Protein AF-A0A7N2LJA8-F1 (afdb_monomer)

Radius of gyration: 17.3 Å; Cα contacts (8 Å, |Δi|>4): 31; chains: 1; bounding box: 45×36×33 Å

InterPro domains:
  IPR002930 Glycine cleavage system H-protein [PTHR11715] (3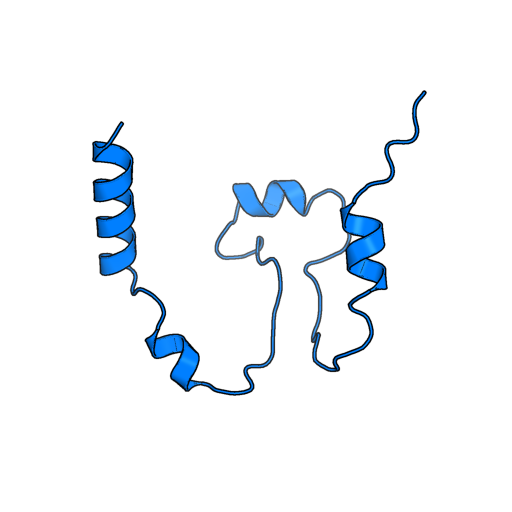0-76)
  IPR011053 Single hybrid motif [SSF51230] (34-71)
  IPR033753 Glycine cleavage system H-protein/Simiate [PF01597] (33-71)

Organism: Quercus lobata (NCBI:txid97700)

Secondary structure (DSSP, 8-state):
------HHHHHHHHTTTSS----BSPSSTTHHHHHHH-TTTT---B----S-GGGGGGSPPHHHHHHHHHHHHTT-

Mean predicted aligned 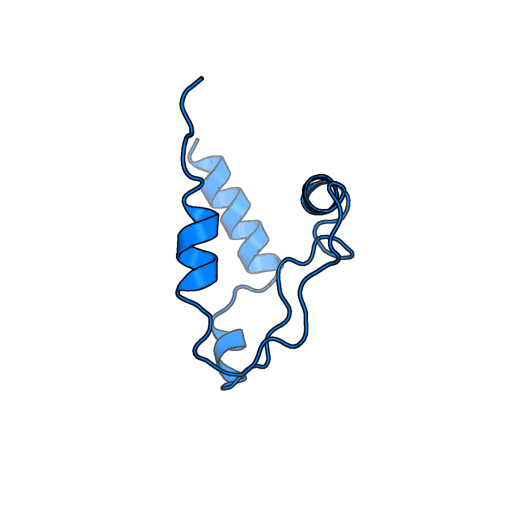error: 13.79 Å

Nearest PDB structures (foldseek):
  1onl-assembly3_C  TM=8.656E-01  e=1.239E-01  Thermus thermophilus

Structure (mmCIF, N/CA/C/O backbone):
data_AF-A0A7N2LJA8-F1
#
_entry.id   AF-A0A7N2LJA8-F1
#
loop_
_atom_site.group_PDB
_atom_site.id
_atom_site.type_symbol
_atom_site.label_atom_id
_atom_site.label_alt_id
_atom_site.label_comp_id
_atom_site.label_asym_id
_atom_site.label_entity_id
_atom_site.label_seq_id
_atom_site.pdbx_PDB_ins_code
_atom_site.Cartn_x
_atom_site.Cartn_y
_atom_site.Cartn_z
_atom_site.occupancy
_atom_site.B_iso_or_equiv
_atom_site.auth_seq_id
_atom_site.auth_comp_id
_atom_site.auth_asym_id
_atom_site.auth_atom_id
_atom_site.pdbx_PDB_model_num
ATOM 1 N N . MET A 1 1 ? 32.469 -26.564 -1.183 1.00 38.50 1 MET A N 1
ATOM 2 C CA . MET A 1 1 ? 31.295 -26.099 -1.944 1.00 38.50 1 MET A CA 1
ATOM 3 C C . MET A 1 1 ? 30.098 -26.718 -1.257 1.00 38.50 1 MET A C 1
ATOM 5 O O . MET A 1 1 ? 29.762 -27.857 -1.542 1.00 38.50 1 MET A O 1
ATOM 9 N N . GLU A 1 2 ? 29.595 -26.053 -0.222 1.00 40.72 2 GLU A N 1
ATOM 10 C CA . GLU A 1 2 ? 28.427 -26.543 0.508 1.00 40.72 2 GLU A CA 1
ATOM 11 C C . GLU A 1 2 ? 27.181 -26.152 -0.271 1.00 40.72 2 GLU A C 1
ATOM 13 O O . GLU A 1 2 ? 26.971 -24.985 -0.604 1.00 40.72 2 GLU A O 1
ATOM 18 N N . ILE A 1 3 ? 26.390 -27.163 -0.606 1.00 49.53 3 ILE A N 1
ATOM 19 C CA . ILE A 1 3 ? 25.040 -26.996 -1.116 1.00 49.53 3 ILE A CA 1
ATOM 20 C C . ILE A 1 3 ? 24.224 -26.514 0.082 1.00 49.53 3 ILE A C 1
ATOM 22 O O . ILE A 1 3 ? 23.790 -27.320 0.900 1.00 49.53 3 ILE A O 1
ATOM 26 N N . VAL A 1 4 ? 24.057 -25.200 0.220 1.00 50.53 4 VAL A N 1
ATOM 27 C CA . VAL A 1 4 ? 23.031 -24.661 1.111 1.00 50.53 4 VAL A CA 1
ATOM 28 C C . VAL A 1 4 ? 21.724 -24.792 0.350 1.00 50.53 4 VAL A C 1
ATOM 30 O O . VAL A 1 4 ? 21.432 -24.029 -0.571 1.00 50.53 4 VAL A O 1
ATOM 33 N N . THR A 1 5 ? 20.983 -25.843 0.677 1.00 56.47 5 THR A N 1
ATOM 34 C CA . THR A 1 5 ? 19.613 -26.051 0.225 1.00 56.47 5 THR A CA 1
ATOM 35 C C . THR A 1 5 ? 18.805 -24.808 0.567 1.00 56.47 5 THR A C 1
ATOM 37 O O . THR A 1 5 ? 18.678 -24.435 1.731 1.00 56.47 5 THR A O 1
ATOM 40 N N . ASN A 1 6 ? 18.334 -24.129 -0.476 1.00 54.62 6 ASN A N 1
ATOM 41 C CA . ASN A 1 6 ? 17.574 -22.898 -0.371 1.00 54.62 6 ASN A CA 1
ATOM 42 C C . ASN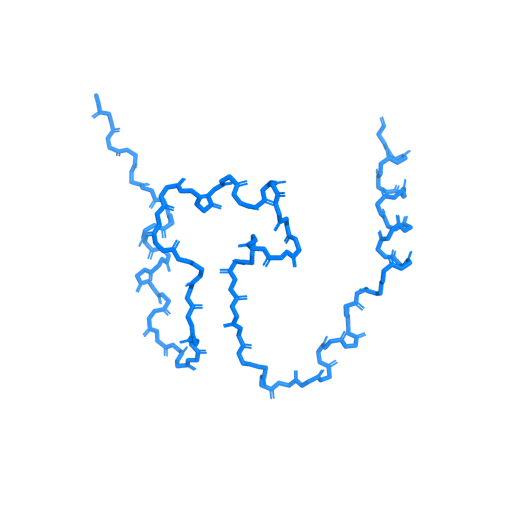 A 1 6 ? 16.221 -23.203 0.315 1.00 54.62 6 ASN A C 1
ATOM 44 O O . ASN A 1 6 ? 15.410 -23.910 -0.289 1.00 54.62 6 ASN A O 1
ATOM 48 N N . PRO A 1 7 ? 15.950 -22.674 1.526 1.00 53.41 7 PRO A N 1
ATOM 49 C CA . PRO A 1 7 ? 14.720 -22.951 2.283 1.00 53.41 7 PRO A CA 1
ATOM 50 C C . PRO A 1 7 ? 13.437 -22.593 1.521 1.00 53.41 7 PRO A C 1
ATOM 52 O O . PRO A 1 7 ? 12.362 -23.118 1.794 1.00 53.41 7 PRO A O 1
ATOM 55 N N . TRP A 1 8 ? 13.557 -21.718 0.523 1.00 51.59 8 TRP A N 1
ATOM 56 C CA . TRP A 1 8 ? 12.453 -21.278 -0.318 1.00 51.59 8 TRP A CA 1
ATOM 57 C C . TRP A 1 8 ? 12.015 -22.326 -1.351 1.00 51.59 8 TRP A C 1
ATOM 59 O O . TRP A 1 8 ? 10.871 -22.295 -1.797 1.00 51.59 8 TRP A O 1
ATOM 69 N N . VAL A 1 9 ? 12.881 -23.280 -1.715 1.00 57.72 9 VAL A N 1
ATOM 70 C CA . VAL A 1 9 ? 12.548 -24.346 -2.681 1.00 57.72 9 VAL A CA 1
ATOM 71 C C . VAL A 1 9 ? 11.650 -25.409 -2.043 1.00 57.72 9 VAL A C 1
ATOM 73 O O . VAL A 1 9 ? 10.772 -25.951 -2.708 1.00 57.72 9 VAL A O 1
ATOM 76 N N . GLU A 1 10 ? 11.821 -25.667 -0.747 1.00 51.88 10 GLU A N 1
ATOM 77 C CA . GLU A 1 10 ? 11.046 -26.668 -0.005 1.00 51.88 10 GLU A CA 1
ATOM 78 C C . GLU A 1 10 ? 9.646 -26.134 0.357 1.00 51.88 10 GLU A C 1
ATOM 80 O O . GLU A 1 10 ? 8.642 -26.802 0.109 1.00 51.88 10 GLU A O 1
ATOM 85 N N . LEU A 1 11 ? 9.554 -24.858 0.755 1.00 50.66 11 LEU A N 1
ATOM 86 C CA . LEU A 1 11 ? 8.284 -24.147 0.974 1.00 50.66 11 LEU A CA 1
ATOM 87 C C . LEU A 1 11 ? 7.448 -23.981 -0.309 1.00 50.66 11 LEU A C 1
ATOM 89 O O . LEU A 1 11 ? 6.217 -24.009 -0.263 1.00 50.66 11 LEU A O 1
ATOM 93 N N . ALA A 1 12 ? 8.097 -23.843 -1.471 1.00 53.75 12 ALA A N 1
ATOM 94 C CA . ALA A 1 12 ? 7.407 -23.787 -2.760 1.00 53.75 12 ALA A CA 1
ATOM 95 C C . ALA A 1 12 ? 6.779 -25.139 -3.164 1.00 53.75 12 ALA A C 1
ATOM 97 O O . ALA A 1 12 ? 5.759 -25.158 -3.858 1.00 53.75 12 ALA A O 1
ATOM 98 N N . LEU A 1 13 ? 7.358 -26.260 -2.713 1.00 50.06 13 LEU A N 1
ATOM 99 C CA . LEU A 1 13 ? 6.857 -27.620 -2.943 1.00 50.06 13 LEU A CA 1
ATOM 100 C C . LEU A 1 13 ? 5.679 -27.973 -2.021 1.00 50.06 13 LEU A C 1
ATOM 102 O O . LEU A 1 13 ? 4.749 -28.651 -2.457 1.00 50.06 13 LEU A O 1
ATOM 106 N N . GLU A 1 14 ? 5.663 -27.459 -0.790 1.00 50.94 14 GLU A N 1
ATOM 107 C CA . GLU A 1 14 ? 4.574 -27.697 0.171 1.00 50.94 14 GLU A CA 1
ATOM 108 C C . GLU A 1 14 ? 3.287 -26.909 -0.145 1.00 50.94 14 GLU A C 1
ATOM 110 O O . GLU A 1 14 ? 2.197 -27.315 0.259 1.00 50.94 14 GLU A O 1
ATOM 115 N N . ASN A 1 15 ? 3.361 -25.832 -0.937 1.00 50.97 15 ASN A N 1
ATOM 116 C CA . ASN A 1 15 ? 2.223 -24.938 -1.197 1.00 50.97 15 ASN A CA 1
ATOM 117 C C . ASN A 1 15 ? 1.368 -25.300 -2.440 1.00 50.97 15 ASN A C 1
ATOM 119 O O . ASN A 1 15 ? 0.571 -24.494 -2.919 1.00 50.97 15 ASN A O 1
ATOM 123 N N . GLN A 1 16 ? 1.497 -26.516 -2.987 1.00 52.84 16 GLN A N 1
ATOM 124 C CA . GLN A 1 16 ? 0.778 -26.952 -4.201 1.00 52.84 16 GLN A CA 1
ATOM 125 C C . GLN A 1 16 ? -0.663 -27.467 -3.969 1.00 52.84 16 GLN A C 1
ATOM 127 O O . GLN A 1 16 ? -1.233 -28.094 -4.861 1.00 52.84 16 GLN A O 1
ATOM 132 N N . LEU A 1 17 ? -1.298 -27.219 -2.812 1.00 48.19 17 LEU A N 1
ATOM 133 C CA . LEU A 1 17 ? -2.605 -27.829 -2.487 1.00 48.19 17 LEU A CA 1
ATOM 134 C C . LEU A 1 17 ? -3.822 -26.899 -2.324 1.00 48.19 17 LEU A C 1
ATOM 136 O O . LEU A 1 17 ? -4.926 -27.415 -2.157 1.00 48.19 17 LEU A O 1
ATOM 140 N N . ALA A 1 18 ? -3.722 -25.576 -2.478 1.00 47.47 18 ALA A N 1
ATOM 141 C CA . ALA A 1 18 ? -4.905 -24.703 -2.410 1.00 47.47 18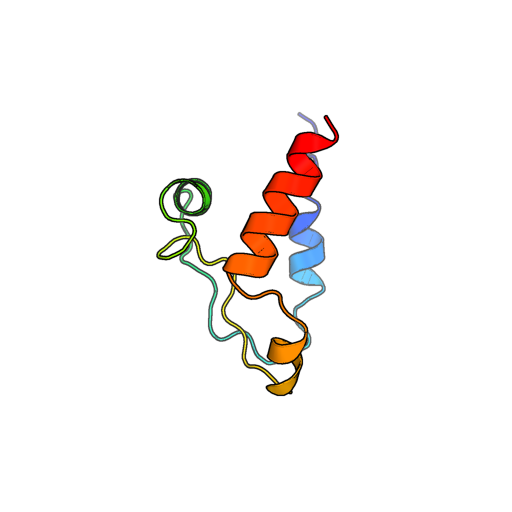 ALA A CA 1
ATOM 142 C C . ALA A 1 18 ? -5.056 -23.817 -3.659 1.00 47.47 18 ALA A C 1
ATOM 144 O O . ALA A 1 18 ? -4.478 -22.746 -3.794 1.00 47.47 18 ALA A O 1
ATOM 145 N N . ARG A 1 19 ? -5.853 -24.337 -4.593 1.00 53.59 19 ARG A N 1
ATOM 146 C CA . ARG A 1 19 ? -6.405 -23.728 -5.815 1.00 53.59 19 ARG A CA 1
ATOM 147 C C . ARG A 1 19 ? -6.616 -22.200 -5.699 1.00 53.59 19 ARG A C 1
ATOM 149 O O . ARG A 1 19 ? -7.481 -21.781 -4.939 1.00 53.59 19 ARG A O 1
ATOM 156 N N . GLY A 1 20 ? -5.901 -21.398 -6.503 1.00 50.94 20 GLY A N 1
ATOM 157 C CA . GLY A 1 20 ? -6.183 -19.954 -6.645 1.00 50.94 20 GLY A CA 1
ATOM 158 C C . GLY A 1 20 ? -5.077 -19.038 -7.198 1.00 50.94 20 GLY A C 1
ATOM 159 O O . GLY A 1 20 ? -5.310 -17.840 -7.337 1.00 50.94 20 GLY A O 1
ATOM 160 N N . LEU A 1 21 ? -3.878 -19.535 -7.523 1.00 50.31 21 LEU A N 1
ATOM 161 C CA . LEU A 1 21 ? -2.810 -18.693 -8.084 1.00 50.31 21 LEU A CA 1
ATOM 162 C C . LEU A 1 21 ? -3.095 -18.345 -9.556 1.00 50.31 21 LEU A C 1
ATOM 164 O O . LEU A 1 21 ? -3.004 -19.203 -10.431 1.00 50.31 21 LEU A O 1
ATOM 168 N N . GLN A 1 22 ? -3.427 -17.079 -9.830 1.00 53.78 22 GLN A N 1
ATOM 169 C CA . GLN A 1 22 ? -3.687 -16.577 -11.190 1.00 53.78 22 GLN A CA 1
ATOM 170 C C . GLN A 1 22 ? -2.403 -16.163 -11.949 1.00 53.78 22 GLN A C 1
ATOM 172 O O . GLN A 1 22 ? -2.479 -15.792 -13.118 1.00 53.78 22 GLN A O 1
ATOM 177 N N . GLY A 1 23 ? -1.222 -16.256 -11.321 1.00 52.06 23 GLY A N 1
ATOM 178 C CA . GLY A 1 23 ? 0.089 -16.057 -11.955 1.00 52.06 23 GLY A CA 1
ATOM 179 C C . GLY A 1 23 ? 1.137 -15.457 -11.009 1.00 52.06 23 GLY A C 1
ATOM 180 O O . GLY A 1 23 ? 0.795 -14.718 -10.088 1.00 52.06 23 GLY A O 1
ATOM 181 N N . THR A 1 24 ? 2.414 -15.770 -11.238 1.00 50.78 24 THR A N 1
ATOM 182 C CA . THR A 1 24 ? 3.578 -15.116 -10.611 1.00 50.78 24 THR A CA 1
ATOM 183 C C . THR A 1 24 ? 4.171 -14.087 -11.577 1.00 50.78 24 THR A C 1
ATOM 185 O O . THR A 1 24 ? 4.132 -14.301 -12.792 1.00 50.78 24 THR A O 1
ATOM 188 N N . GLY A 1 25 ? 4.722 -12.982 -11.064 1.00 50.75 25 GLY A N 1
ATOM 189 C CA . GLY A 1 25 ? 5.494 -12.027 -11.868 1.00 50.75 25 GLY A CA 1
ATOM 190 C C . GLY A 1 25 ? 6.658 -12.737 -12.568 1.00 50.75 25 GLY A C 1
ATOM 191 O O . GLY A 1 25 ? 7.224 -13.683 -12.027 1.00 50.75 25 GLY A O 1
ATOM 192 N N . ALA A 1 26 ? 6.927 -12.352 -13.814 1.00 48.53 26 ALA A N 1
ATOM 193 C CA . ALA A 1 26 ? 7.651 -13.127 -14.820 1.00 48.53 26 ALA A CA 1
ATOM 194 C C . ALA A 1 26 ? 9.013 -13.719 -14.396 1.00 48.53 26 ALA A C 1
ATOM 196 O O . ALA A 1 26 ? 9.853 -13.068 -13.801 1.00 48.53 26 ALA A O 1
ATOM 197 N N . HIS A 1 27 ? 9.242 -14.955 -14.835 1.00 51.62 27 HIS A N 1
ATOM 198 C CA . HIS A 1 27 ? 10.470 -15.746 -14.763 1.00 51.62 27 HIS A CA 1
ATOM 199 C C . HIS A 1 27 ? 11.662 -15.092 -15.507 1.00 51.62 27 HIS A C 1
ATOM 201 O O . HIS A 1 27 ? 11.791 -15.255 -16.718 1.00 51.62 27 HIS A O 1
ATOM 207 N N . SER A 1 28 ? 12.529 -14.357 -14.804 1.00 43.91 28 SER A N 1
ATOM 208 C CA . SER A 1 28 ? 13.893 -13.969 -15.224 1.00 43.91 28 SER A CA 1
ATOM 209 C C . SER A 1 28 ? 14.609 -13.330 -14.031 1.00 43.91 28 SER A C 1
ATOM 211 O O . SER A 1 28 ? 13.960 -12.685 -13.218 1.00 43.91 28 SER A O 1
ATOM 213 N N . SER A 1 29 ? 15.934 -13.442 -13.940 1.00 48.88 29 SER A N 1
ATOM 214 C CA . SER A 1 29 ? 16.813 -12.823 -12.924 1.00 48.88 29 SER A CA 1
ATOM 215 C C . SER A 1 29 ? 16.632 -11.308 -12.694 1.00 48.88 29 SER A C 1
ATOM 217 O O . SER A 1 29 ? 17.239 -10.745 -11.788 1.00 48.88 29 SER A O 1
ATOM 219 N N . ASP A 1 30 ? 15.810 -10.644 -13.504 1.00 52.69 30 ASP A N 1
ATOM 220 C CA . ASP A 1 30 ? 15.447 -9.232 -13.393 1.00 52.69 30 ASP A CA 1
ATOM 221 C C . ASP A 1 30 ? 14.387 -8.952 -12.30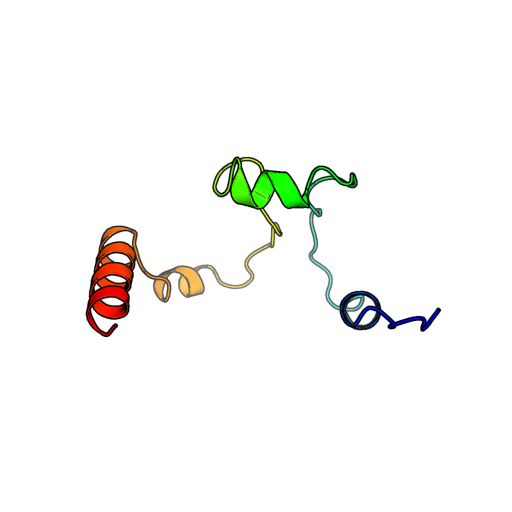7 1.00 52.69 30 ASP A C 1
ATOM 223 O O . ASP A 1 30 ? 14.254 -7.808 -11.867 1.00 52.69 30 ASP A O 1
ATOM 227 N N . THR A 1 31 ? 13.658 -9.971 -11.825 1.00 57.59 31 THR A N 1
ATOM 228 C CA . THR A 1 31 ? 12.599 -9.806 -10.807 1.00 57.59 31 THR A CA 1
ATOM 229 C C . THR A 1 31 ? 13.106 -9.233 -9.491 1.00 57.59 31 THR A C 1
ATOM 231 O O . THR A 1 31 ? 12.428 -8.399 -8.891 1.00 57.59 31 THR A O 1
ATOM 234 N N . ASP A 1 32 ? 14.309 -9.622 -9.063 1.00 64.62 32 ASP A N 1
ATOM 235 C CA . ASP A 1 32 ? 14.884 -9.174 -7.788 1.00 64.62 32 ASP A CA 1
ATOM 236 C C . ASP A 1 32 ? 15.184 -7.667 -7.811 1.00 64.62 32 ASP A C 1
ATOM 238 O O . ASP A 1 32 ? 15.017 -6.965 -6.813 1.00 64.62 32 ASP A O 1
ATOM 242 N N . LEU A 1 33 ? 15.577 -7.141 -8.975 1.00 78.00 33 LEU A N 1
ATOM 243 C CA . LEU A 1 33 ? 15.823 -5.712 -9.166 1.00 78.00 33 LEU A CA 1
ATOM 244 C C . LEU A 1 33 ? 14.519 -4.918 -9.268 1.00 78.00 33 LEU A C 1
ATOM 246 O O . LEU A 1 33 ? 14.467 -3.767 -8.833 1.00 78.00 33 LEU A O 1
ATOM 250 N N . MET A 1 34 ? 13.464 -5.517 -9.822 1.00 82.06 34 MET A N 1
ATOM 251 C CA . MET A 1 34 ? 12.184 -4.842 -10.051 1.00 82.06 34 MET A CA 1
ATOM 252 C C . MET A 1 34 ? 11.465 -4.477 -8.752 1.00 82.06 34 MET A C 1
ATOM 254 O O . MET A 1 34 ? 10.818 -3.433 -8.714 1.00 82.06 34 MET A O 1
ATOM 258 N N . ILE A 1 35 ? 11.638 -5.258 -7.680 1.00 87.50 35 ILE A N 1
ATOM 259 C CA . ILE A 1 35 ? 11.105 -4.926 -6.347 1.00 87.50 35 ILE A CA 1
ATOM 260 C C . ILE A 1 35 ? 11.660 -3.578 -5.868 1.00 87.50 35 ILE A C 1
ATOM 262 O O . ILE A 1 35 ? 10.911 -2.737 -5.382 1.00 87.50 35 ILE A O 1
ATOM 266 N N . ASN A 1 36 ? 12.958 -3.335 -6.070 1.00 87.62 36 ASN A N 1
ATOM 267 C CA . ASN A 1 36 ? 13.597 -2.083 -5.664 1.00 87.62 36 ASN A CA 1
ATOM 268 C C . ASN A 1 36 ? 13.348 -0.945 -6.665 1.00 87.62 36 ASN A C 1
ATOM 270 O O . ASN A 1 36 ? 13.147 0.200 -6.270 1.00 87.62 36 ASN A O 1
ATOM 274 N N . ALA A 1 37 ? 13.375 -1.242 -7.967 1.00 91.19 37 ALA A N 1
ATOM 275 C CA . ALA A 1 37 ? 13.264 -0.233 -9.020 1.00 91.19 37 ALA A CA 1
ATOM 276 C C . ALA A 1 37 ? 11.822 0.239 -9.265 1.00 91.19 37 ALA A C 1
ATOM 278 O O . ALA A 1 37 ? 11.607 1.349 -9.749 1.00 91.19 37 ALA A O 1
ATOM 279 N N . SER A 1 38 ? 10.829 -0.607 -8.988 1.00 90.38 38 SER A N 1
ATOM 280 C CA . SER A 1 38 ? 9.427 -0.367 -9.331 1.00 90.38 38 SER A CA 1
ATOM 281 C C . SER A 1 38 ? 8.473 -1.057 -8.337 1.00 90.38 38 SER A C 1
ATOM 283 O O . SER A 1 38 ? 7.635 -1.861 -8.751 1.00 90.38 38 SER A O 1
ATOM 285 N N . PRO A 1 39 ? 8.572 -0.744 -7.028 1.00 89.69 39 PRO A N 1
ATOM 286 C CA . PRO A 1 39 ? 7.900 -1.489 -5.954 1.00 89.69 39 PRO A CA 1
ATOM 287 C C . PRO A 1 39 ? 6.374 -1.546 -6.087 1.00 89.69 39 PRO A C 1
ATOM 289 O O . PRO A 1 39 ? 5.757 -2.516 -5.658 1.00 89.69 39 PRO A O 1
ATOM 292 N N . TYR A 1 40 ? 5.765 -0.523 -6.691 1.00 89.50 40 TYR A N 1
ATOM 293 C CA . TYR A 1 40 ? 4.308 -0.398 -6.792 1.00 89.50 40 TYR A CA 1
ATOM 294 C C . TYR A 1 40 ? 3.732 -0.771 -8.163 1.00 89.50 40 TYR A C 1
ATOM 296 O O . TYR A 1 40 ? 2.520 -0.917 -8.275 1.00 89.50 40 TYR A O 1
ATOM 304 N N . GLU A 1 41 ? 4.573 -0.942 -9.190 1.00 89.38 41 GLU A N 1
ATOM 305 C CA . GLU A 1 41 ? 4.112 -1.214 -10.559 1.00 89.38 41 GLU A CA 1
ATOM 306 C C . GLU A 1 41 ? 4.535 -2.618 -10.998 1.00 89.38 41 GLU A C 1
ATOM 308 O O . GLU A 1 41 ? 3.750 -3.563 -10.957 1.00 89.38 41 GLU A O 1
ATOM 313 N N . ASN A 1 42 ? 5.801 -2.785 -11.393 1.00 86.38 42 ASN A N 1
ATOM 314 C CA . ASN A 1 42 ? 6.286 -4.046 -11.951 1.00 86.38 42 ASN A CA 1
ATOM 315 C C . ASN A 1 42 ? 6.849 -5.004 -10.888 1.00 86.38 42 ASN A C 1
ATOM 317 O O . ASN A 1 42 ? 7.040 -6.181 -11.177 1.00 86.38 42 ASN A O 1
ATOM 321 N N . GLY A 1 43 ? 7.111 -4.516 -9.675 1.00 87.56 43 GLY A N 1
ATOM 322 C CA . GLY A 1 43 ? 7.656 -5.277 -8.548 1.00 87.56 43 GLY A CA 1
ATOM 323 C C . GLY A 1 43 ? 6.615 -6.034 -7.715 1.00 87.56 43 GLY A C 1
ATOM 324 O O . GLY A 1 43 ? 6.874 -6.316 -6.548 1.00 87.56 43 GLY A O 1
ATOM 325 N N . TRP A 1 44 ? 5.433 -6.342 -8.262 1.00 87.25 44 TRP A N 1
ATOM 326 C CA . TRP A 1 44 ? 4.410 -7.096 -7.533 1.00 87.25 44 TRP A CA 1
ATOM 327 C C . TRP A 1 44 ? 4.854 -8.545 -7.299 1.00 87.25 44 TRP A C 1
ATOM 329 O O . TRP A 1 44 ? 5.346 -9.224 -8.198 1.00 87.25 44 TRP A O 1
ATOM 339 N N . ILE A 1 45 ? 4.656 -9.031 -6.074 1.00 85.44 45 ILE A N 1
ATOM 340 C CA . ILE A 1 45 ? 5.124 -10.361 -5.661 1.00 85.44 45 ILE A CA 1
ATOM 341 C C . ILE A 1 45 ? 4.110 -11.440 -6.065 1.00 85.44 45 ILE A C 1
ATOM 343 O O . ILE A 1 45 ? 4.465 -12.468 -6.639 1.00 85.44 45 ILE A O 1
ATOM 347 N N . ILE A 1 46 ? 2.827 -11.207 -5.779 1.00 87.56 46 ILE A N 1
ATOM 348 C CA . ILE A 1 46 ? 1.747 -12.158 -6.048 1.00 87.56 46 ILE A CA 1
ATOM 349 C C . ILE A 1 46 ? 0.433 -11.431 -6.334 1.00 87.56 46 ILE A C 1
ATOM 351 O O . ILE A 1 46 ? 0.158 -10.369 -5.777 1.00 87.56 46 ILE A O 1
ATOM 355 N N . LYS A 1 47 ? -0.405 -12.042 -7.174 1.00 86.50 47 LYS A N 1
ATOM 356 C CA . LYS A 1 47 ? -1.805 -11.666 -7.355 1.00 86.50 47 LYS A CA 1
ATOM 357 C C . LYS A 1 47 ? -2.697 -12.801 -6.866 1.00 86.50 47 LYS A C 1
ATOM 359 O O . LYS A 1 47 ? -2.598 -13.924 -7.358 1.00 86.50 47 LYS A O 1
ATOM 364 N N . VAL A 1 48 ? -3.560 -12.495 -5.903 1.00 88.88 48 VAL A N 1
ATOM 365 C CA . VAL A 1 48 ? -4.455 -13.467 -5.262 1.00 88.88 48 VAL A CA 1
ATOM 366 C C . VAL A 1 48 ? -5.916 -13.103 -5.489 1.00 88.88 48 VAL A C 1
ATOM 368 O O . VAL A 1 48 ? -6.264 -11.933 -5.651 1.00 88.88 48 VAL A O 1
ATOM 371 N N . GLU A 1 49 ? -6.773 -14.117 -5.498 1.00 93.94 49 GLU A N 1
ATOM 372 C CA . GLU A 1 49 ? -8.220 -13.939 -5.453 1.00 93.94 49 GLU A CA 1
ATOM 373 C C . GLU A 1 49 ? -8.674 -13.867 -3.994 1.00 93.94 49 GLU A C 1
ATOM 375 O O . GLU A 1 49 ? -8.376 -14.759 -3.201 1.00 93.94 49 GLU A O 1
ATOM 380 N N . MET A 1 50 ? -9.376 -12.794 -3.628 1.00 91.81 50 MET A N 1
ATOM 381 C CA . MET A 1 50 ? -9.864 -12.618 -2.263 1.00 91.81 50 MET A CA 1
ATOM 382 C C . MET A 1 50 ? -11.122 -13.448 -2.021 1.00 91.81 50 MET A C 1
ATOM 384 O O . MET A 1 50 ? -12.128 -13.265 -2.707 1.00 91.81 50 MET A O 1
ATOM 388 N N . SER A 1 51 ? -11.085 -14.303 -1.000 1.00 93.94 51 SER A N 1
ATOM 389 C CA . SER A 1 51 ? -12.257 -15.043 -0.523 1.00 93.94 51 SER A CA 1
ATOM 390 C C . SER A 1 51 ? -13.216 -14.184 0.305 1.00 93.94 51 SER A C 1
ATOM 392 O O . SER A 1 51 ? -14.419 -14.427 0.280 1.00 93.94 51 SER A O 1
ATOM 394 N N . ASP A 1 52 ? -12.698 -13.179 1.015 1.00 95.81 52 ASP A N 1
ATOM 395 C CA . ASP A 1 52 ? -13.465 -12.210 1.802 1.00 95.81 52 ASP A CA 1
ATOM 396 C C . ASP A 1 52 ? -12.923 -10.801 1.534 1.00 95.81 52 ASP A C 1
ATOM 398 O O . ASP A 1 52 ? -11.741 -10.537 1.732 1.00 95.81 52 ASP A O 1
ATOM 402 N N . LYS A 1 53 ? -13.781 -9.895 1.057 1.00 93.75 53 LYS A N 1
ATOM 403 C CA . LYS A 1 53 ? -13.387 -8.520 0.723 1.00 93.75 53 LYS A CA 1
ATOM 404 C C . LYS A 1 53 ? -13.247 -7.637 1.958 1.00 93.75 53 LYS A C 1
ATOM 406 O O . LYS A 1 53 ? -12.510 -6.661 1.898 1.00 93.75 53 LYS A O 1
ATOM 411 N N . ASP A 1 54 ? -13.904 -7.972 3.065 1.00 96.25 54 ASP A N 1
ATOM 412 C CA . ASP A 1 54 ? -13.900 -7.128 4.260 1.00 96.25 54 ASP A CA 1
ATOM 413 C C . ASP A 1 54 ? -12.560 -7.179 5.009 1.00 96.25 54 ASP A C 1
ATOM 415 O O . ASP A 1 54 ? -12.274 -6.305 5.831 1.00 96.25 54 ASP A O 1
ATOM 419 N N . GLU A 1 55 ? -11.684 -8.140 4.693 1.00 93.75 55 GLU A N 1
ATOM 420 C CA . GLU A 1 55 ? -10.321 -8.187 5.229 1.00 93.75 55 GLU A CA 1
ATOM 421 C C . GLU A 1 55 ? -9.500 -6.939 4.879 1.00 93.75 55 GLU A C 1
ATOM 423 O O . GLU A 1 55 ? -8.649 -6.540 5.678 1.00 93.75 55 GLU A O 1
ATOM 428 N N . THR A 1 56 ? -9.796 -6.248 3.768 1.00 93.38 56 THR A N 1
ATOM 429 C CA . THR A 1 56 ? -9.108 -4.994 3.418 1.00 93.38 56 THR A CA 1
ATOM 430 C C . THR A 1 56 ? -9.354 -3.883 4.433 1.00 93.38 56 THR A C 1
ATOM 432 O O . THR A 1 56 ? -8.507 -3.009 4.584 1.00 93.38 56 THR A O 1
ATOM 435 N N . ASN A 1 57 ? -10.467 -3.922 5.177 1.00 95.31 57 ASN A N 1
ATOM 436 C CA . ASN A 1 57 ? -10.781 -2.925 6.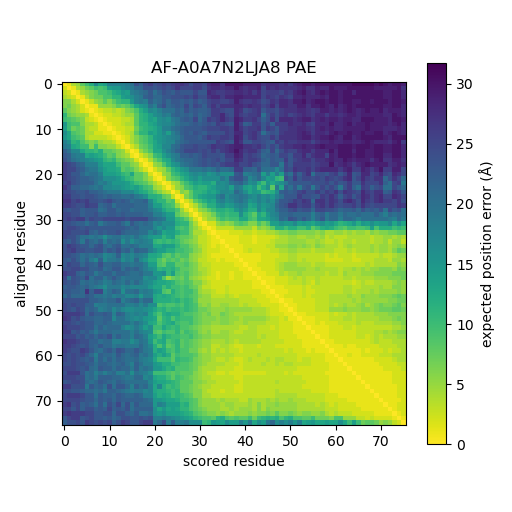207 1.00 95.31 57 ASN A CA 1
ATOM 437 C C . ASN A 1 57 ? -9.829 -2.996 7.413 1.00 95.31 57 ASN A C 1
ATOM 439 O O . ASN A 1 57 ? -9.785 -2.068 8.217 1.00 95.31 57 ASN A O 1
ATOM 443 N N . LYS A 1 58 ? -9.086 -4.100 7.562 1.00 95.25 58 LYS A N 1
ATOM 444 C CA . LYS A 1 58 ? -8.078 -4.282 8.618 1.00 95.25 58 LYS A CA 1
ATOM 445 C C . LYS A 1 58 ? -6.708 -3.720 8.220 1.00 95.25 58 LYS A C 1
ATOM 447 O O . LYS A 1 58 ? -5.814 -3.676 9.062 1.00 95.25 58 LYS A O 1
ATOM 452 N N . LEU A 1 59 ? -6.527 -3.337 6.956 1.00 95.56 59 LEU A N 1
ATOM 453 C CA . LEU A 1 59 ? -5.278 -2.778 6.447 1.00 95.56 59 LEU A CA 1
ATOM 454 C C . LEU A 1 59 ? -5.204 -1.275 6.731 1.00 95.56 59 LEU A C 1
ATOM 456 O O . LEU A 1 59 ? -6.221 -0.593 6.851 1.00 95.56 59 LEU A O 1
ATOM 460 N N . MET A 1 60 ? -3.983 -0.755 6.830 1.00 96.94 60 MET A N 1
ATOM 461 C CA . MET A 1 60 ? -3.755 0.677 7.008 1.00 96.94 60 MET A CA 1
ATOM 462 C C . MET A 1 60 ? -3.954 1.423 5.688 1.00 96.94 60 MET A C 1
ATOM 464 O O . MET A 1 60 ? -3.469 0.992 4.641 1.00 96.94 60 MET A O 1
ATOM 468 N N . GLY A 1 61 ? -4.625 2.573 5.747 1.00 96.69 61 GLY A N 1
ATOM 469 C CA . GLY A 1 61 ? -4.594 3.545 4.657 1.00 96.69 61 GLY A CA 1
ATOM 470 C C . GLY A 1 61 ? -3.225 4.225 4.540 1.00 96.69 61 GLY A C 1
ATOM 471 O O . GLY A 1 61 ? -2.405 4.149 5.455 1.00 96.69 61 GLY A O 1
ATOM 472 N N . SER A 1 62 ? -3.003 4.940 3.433 1.00 96.19 62 SER A N 1
ATOM 473 C CA . SER A 1 62 ? -1.729 5.622 3.146 1.00 96.19 62 SER A CA 1
ATOM 474 C C . SER A 1 62 ? -1.262 6.512 4.304 1.00 96.19 62 SER A C 1
ATOM 476 O O . SER A 1 62 ? -0.158 6.329 4.803 1.00 96.19 62 SER A O 1
ATOM 478 N N . ASP A 1 63 ? -2.121 7.414 4.790 1.00 97.00 63 ASP A N 1
ATOM 479 C CA . ASP A 1 63 ? -1.764 8.366 5.854 1.00 97.00 63 ASP A CA 1
ATOM 480 C C . ASP A 1 63 ? -1.444 7.668 7.184 1.00 97.00 63 ASP A C 1
ATOM 482 O O . ASP A 1 63 ? -0.546 8.073 7.921 1.00 97.00 63 ASP A O 1
ATOM 486 N N . GLN A 1 64 ? -2.175 6.590 7.490 1.00 97.44 64 GLN A N 1
ATOM 487 C CA . GLN A 1 64 ? -1.953 5.798 8.699 1.00 97.44 64 GLN A CA 1
ATOM 488 C C . GLN A 1 64 ? -0.606 5.076 8.637 1.00 97.44 64 GLN A C 1
ATOM 490 O O . GLN A 1 64 ? 0.110 5.042 9.636 1.00 97.44 64 GLN A O 1
ATOM 495 N N . TYR A 1 65 ? -0.254 4.536 7.468 1.00 97.25 65 TYR A N 1
ATOM 496 C CA . TYR A 1 65 ? 1.015 3.852 7.260 1.00 97.25 65 TYR A CA 1
ATOM 497 C C . 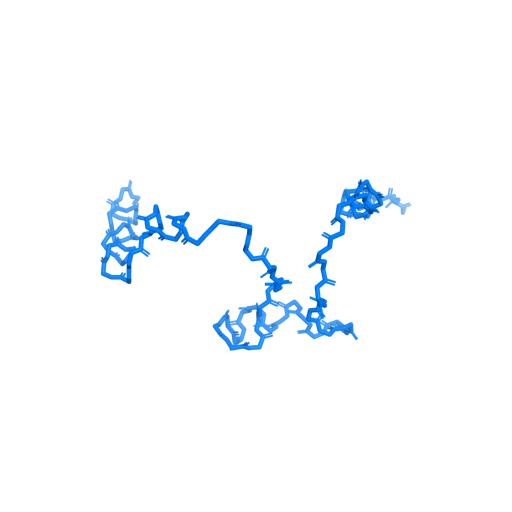TYR A 1 65 ? 2.203 4.824 7.268 1.00 97.25 65 TYR A C 1
ATOM 499 O O . TYR A 1 65 ? 3.209 4.541 7.909 1.00 97.25 65 TYR A O 1
ATOM 507 N N . SER A 1 66 ? 2.078 6.006 6.652 1.00 97.25 66 SER A N 1
ATOM 508 C CA . SER A 1 66 ? 3.121 7.042 6.713 1.00 97.25 66 SER A CA 1
ATOM 509 C C . SER A 1 66 ? 3.427 7.458 8.153 1.00 97.25 66 SER A C 1
ATOM 511 O O . SER A 1 66 ? 4.589 7.474 8.549 1.00 97.25 66 SER A O 1
ATOM 513 N N . LYS A 1 67 ? 2.390 7.699 8.967 1.00 97.62 67 LYS A N 1
ATOM 514 C CA . LYS A 1 67 ? 2.554 8.026 10.390 1.00 97.62 67 LYS A CA 1
ATOM 515 C C . LYS A 1 67 ? 3.203 6.888 11.177 1.00 97.62 67 LYS A C 1
ATOM 517 O O . LYS A 1 67 ? 4.037 7.141 12.037 1.00 97.62 67 LYS A O 1
ATOM 522 N N . PHE A 1 68 ? 2.831 5.642 10.881 1.00 97.56 68 PHE A N 1
ATOM 523 C CA . PHE A 1 68 ? 3.455 4.467 11.485 1.00 97.56 68 PHE A CA 1
ATOM 524 C C . PHE A 1 68 ? 4.962 4.414 11.192 1.00 97.56 68 PHE A C 1
ATOM 526 O O . PHE A 1 68 ? 5.741 4.230 12.122 1.00 97.56 68 PHE A O 1
ATOM 533 N N . CYS A 1 69 ? 5.386 4.639 9.943 1.00 96.75 69 CYS A N 1
ATOM 534 C CA . CYS A 1 69 ? 6.808 4.671 9.587 1.00 96.75 69 CYS A CA 1
ATOM 535 C C . CYS A 1 69 ? 7.573 5.766 10.342 1.00 96.75 69 CYS A C 1
ATOM 537 O O . CYS A 1 69 ? 8.623 5.488 10.908 1.00 96.75 69 CYS A O 1
ATOM 539 N N . GLU A 1 70 ? 7.027 6.984 10.409 1.00 97.06 70 GLU A N 1
ATOM 540 C CA . GLU A 1 70 ? 7.641 8.093 11.153 1.00 97.06 70 GLU A CA 1
ATOM 541 C C . GLU A 1 70 ? 7.791 7.777 12.650 1.00 97.06 70 GLU A C 1
ATOM 543 O O . GLU A 1 70 ? 8.816 8.084 13.258 1.00 97.06 70 GLU A O 1
ATOM 548 N N . GLU A 1 71 ? 6.774 7.155 13.253 1.00 97.44 71 GLU A N 1
ATOM 549 C CA . GLU A 1 71 ? 6.798 6.755 14.661 1.00 97.44 71 GLU A CA 1
ATOM 550 C C . GLU A 1 71 ? 7.790 5.619 14.943 1.00 97.44 71 GLU A C 1
ATOM 552 O O . GLU A 1 71 ? 8.377 5.597 16.025 1.00 97.44 71 GLU A O 1
ATOM 557 N N . GLU A 1 72 ? 7.972 4.676 14.015 1.00 95.38 72 GLU A N 1
ATOM 558 C CA . GLU A 1 72 ? 8.966 3.601 14.133 1.00 95.38 72 GLU A CA 1
ATOM 559 C C . GLU A 1 72 ? 10.395 4.125 13.948 1.00 95.38 72 GLU A C 1
ATOM 561 O O . GLU A 1 72 ? 11.263 3.813 14.764 1.00 95.38 72 GLU A O 1
ATOM 566 N N . ASP A 1 73 ? 10.633 4.975 12.947 1.00 94.81 73 ASP A N 1
ATOM 567 C CA . ASP A 1 73 ? 11.949 5.572 12.696 1.00 94.81 73 ASP A CA 1
ATOM 568 C C . ASP A 1 73 ? 12.389 6.477 13.858 1.00 94.81 73 ASP A C 1
ATOM 570 O O . ASP A 1 73 ? 13.553 6.466 14.246 1.00 94.81 73 ASP A O 1
ATOM 574 N N . ALA A 1 74 ? 11.460 7.214 14.479 1.00 95.69 74 ALA A N 1
ATOM 575 C CA . ALA A 1 74 ? 11.752 8.092 15.615 1.00 95.69 74 ALA A CA 1
ATOM 576 C C . ALA A 1 74 ? 12.148 7.354 16.912 1.00 95.69 74 ALA A C 1
ATOM 578 O O . ALA A 1 74 ? 12.547 7.999 17.88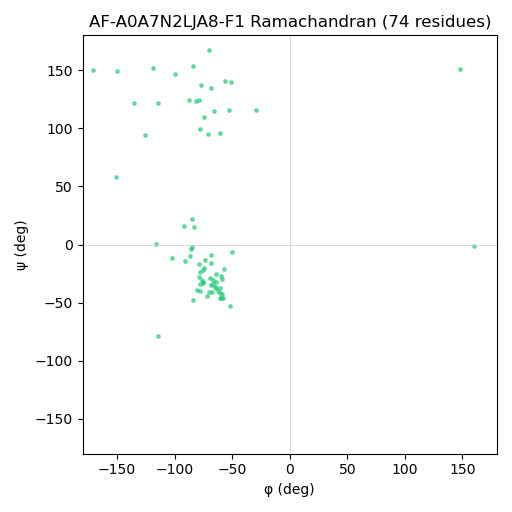6 1.00 95.69 74 ALA A O 1
ATOM 579 N N . LYS A 1 75 ? 12.013 6.022 16.967 1.00 94.06 75 LYS A N 1
ATOM 580 C CA . LYS A 1 75 ? 12.416 5.198 18.123 1.00 94.06 75 LYS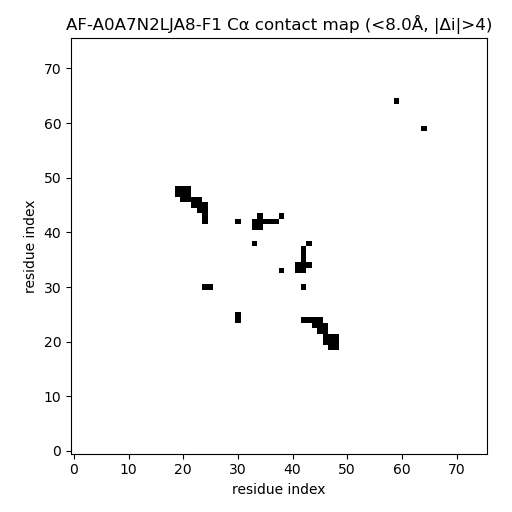 A CA 1
ATOM 581 C C . LYS A 1 75 ? 13.895 4.793 18.088 1.00 94.06 75 LYS A C 1
ATOM 583 O O . LYS A 1 75 ? 14.357 4.173 19.052 1.00 94.06 75 LYS A O 1
ATOM 588 N N . HIS A 1 76 ? 14.619 5.133 17.024 1.00 78.31 76 HIS A N 1
ATOM 589 C CA . HIS A 1 76 ? 16.019 4.778 16.787 1.00 78.31 76 HIS A CA 1
ATOM 590 C C . HIS A 1 76 ? 16.900 6.012 16.565 1.00 78.31 76 HIS A C 1
ATOM 592 O O . HIS A 1 76 ? 18.111 5.894 16.868 1.00 78.31 76 HIS A O 1
#

Foldseek 3Di:
DDPPPDPVVVVVVVPPPDPWFPDAQDDDPCLVVCCVVPVPPSNDGGDTDDPDPCVCVVDDDPVRVVVVVVVVVVVD

Sequence (76 aa):
MEIVTNPWVELALENQLARGLQGTGAHSSDTDLMINASPYENGWIIKVEMSDKDETNKLMGSDQYSKFCEEEDAKH

pLDDT: mean 74.96, std 20.82, range [38.5, 97.62]

Solvent-accessible surface area (backbone atoms only — not comparable to full-atom values): 5106 Å² total; per-residue (Å²): 136,82,84,75,78,59,72,66,62,58,56,61,64,71,62,78,78,72,93,60,81,81,54,68,64,69,97,54,92,61,50,74,53,27,39,77,76,30,55,89,69,78,23,50,74,73,55,77,74,78,93,60,76,70,63,61,75,77,54,75,53,72,72,58,46,54,51,50,49,55,59,57,58,73,75,112